Protein AF-A0A358EC96-F1 (afdb_monomer_lite)

Structure (mmCIF, N/CA/C/O backbone):
data_AF-A0A358EC96-F1
#
_entry.id   AF-A0A358EC96-F1
#
loop_
_atom_site.group_PDB
_atom_site.id
_atom_site.type_symbol
_atom_site.label_atom_id
_atom_site.label_alt_id
_atom_site.label_comp_id
_atom_site.label_asym_id
_atom_site.label_entity_id
_atom_site.label_seq_id
_atom_site.pdbx_PDB_ins_code
_atom_site.Cartn_x
_atom_site.Cartn_y
_atom_site.Cartn_z
_atom_site.occupancy
_atom_site.B_iso_or_equiv
_atom_site.auth_seq_id
_atom_site.auth_comp_id
_atom_site.auth_asym_id
_atom_site.auth_atom_id
_atom_site.pdbx_PDB_model_num
ATOM 1 N N . GLU A 1 1 ? 4.253 14.000 7.370 1.00 63.91 1 GLU A N 1
ATOM 2 C CA . GLU A 1 1 ? 4.276 14.193 5.905 1.00 63.91 1 GLU A CA 1
ATOM 3 C C . GLU A 1 1 ? 5.682 14.305 5.346 1.00 63.91 1 GLU A C 1
ATOM 5 O O . GLU A 1 1 ? 6.039 13.426 4.589 1.00 63.91 1 GLU A O 1
ATOM 10 N N . VAL A 1 2 ? 6.510 15.273 5.760 1.00 77.06 2 VAL A N 1
ATOM 11 C CA . VAL A 1 2 ? 7.828 15.527 5.126 1.00 77.06 2 VAL A CA 1
ATOM 12 C C . VAL A 1 2 ? 8.716 14.279 4.990 1.00 77.06 2 VAL A C 1
ATOM 14 O O . VAL A 1 2 ? 9.120 13.940 3.888 1.00 77.06 2 VAL A O 1
ATOM 17 N N . ILE A 1 3 ? 8.940 13.540 6.081 1.00 81.69 3 ILE A N 1
ATOM 18 C CA . ILE A 1 3 ? 9.763 12.317 6.057 1.00 81.69 3 ILE A CA 1
ATOM 19 C C . ILE A 1 3 ? 9.144 11.223 5.166 1.00 81.69 3 ILE A C 1
ATOM 21 O O . ILE A 1 3 ? 9.855 10.486 4.492 1.00 81.69 3 ILE A O 1
ATOM 25 N N . PHE A 1 4 ? 7.813 11.109 5.152 1.00 80.94 4 PHE A N 1
ATOM 26 C CA . PHE A 1 4 ? 7.117 10.118 4.329 1.00 80.94 4 PHE A CA 1
ATOM 27 C C . PHE A 1 4 ? 7.299 10.420 2.838 1.00 80.94 4 PHE A C 1
ATOM 29 O O . PHE A 1 4 ? 7.630 9.518 2.075 1.00 80.94 4 PHE A O 1
ATOM 36 N N . GLU A 1 5 ? 7.170 11.688 2.445 1.00 81.62 5 GLU A N 1
ATOM 37 C CA . GLU A 1 5 ? 7.382 12.126 1.062 1.00 81.62 5 GLU A CA 1
ATOM 38 C C . GLU A 1 5 ? 8.845 11.962 0.615 1.00 81.62 5 GLU A C 1
ATOM 40 O O . GLU A 1 5 ? 9.104 11.523 -0.507 1.00 81.62 5 GLU A O 1
ATOM 45 N N . GLU A 1 6 ? 9.816 12.223 1.498 1.00 84.06 6 GLU A N 1
ATOM 46 C CA . GLU A 1 6 ? 11.235 11.975 1.208 1.00 84.06 6 GLU A CA 1
ATOM 47 C C . GLU A 1 6 ? 11.510 10.489 0.926 1.00 84.06 6 GLU A C 1
ATOM 49 O O . GLU A 1 6 ? 12.142 10.150 -0.079 1.00 84.06 6 GLU A O 1
ATOM 54 N N . PHE A 1 7 ? 10.986 9.582 1.757 1.00 82.25 7 PHE A N 1
ATOM 55 C CA . PHE A 1 7 ? 11.176 8.142 1.555 1.00 82.25 7 PHE A CA 1
ATOM 56 C C . PHE A 1 7 ? 10.368 7.584 0.377 1.00 82.25 7 PHE A C 1
ATOM 58 O O . PHE A 1 7 ? 10.858 6.702 -0.335 1.00 82.25 7 PHE A O 1
ATOM 65 N N . LYS A 1 8 ? 9.189 8.140 0.094 1.00 82.75 8 LYS A N 1
ATOM 66 C CA . LYS A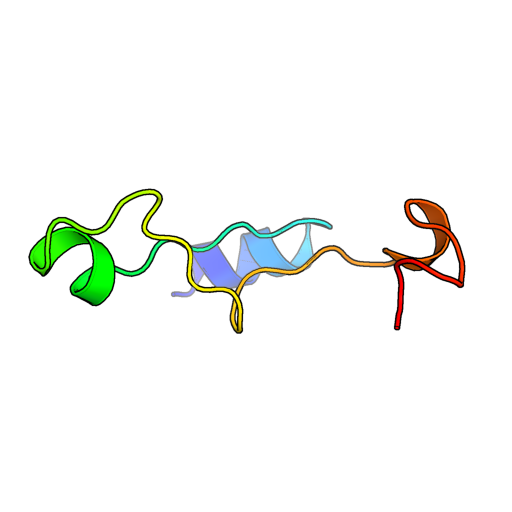 1 8 ? 8.386 7.842 -1.101 1.00 82.75 8 LYS A CA 1
ATOM 67 C C . LYS A 1 8 ? 9.133 8.139 -2.403 1.00 82.75 8 LYS A C 1
ATOM 69 O O . LYS A 1 8 ? 9.034 7.386 -3.375 1.00 82.75 8 LYS A O 1
ATOM 74 N N . GLY A 1 9 ? 9.942 9.198 -2.428 1.00 81.38 9 GLY A N 1
ATOM 75 C CA . GLY A 1 9 ? 10.821 9.491 -3.563 1.00 81.38 9 GLY A CA 1
ATOM 76 C C . GLY A 1 9 ? 11.822 8.363 -3.844 1.00 81.38 9 GLY A C 1
ATOM 77 O O . GLY A 1 9 ? 12.081 8.045 -5.006 1.00 81.38 9 GLY A O 1
ATOM 78 N N . THR A 1 10 ? 12.325 7.723 -2.784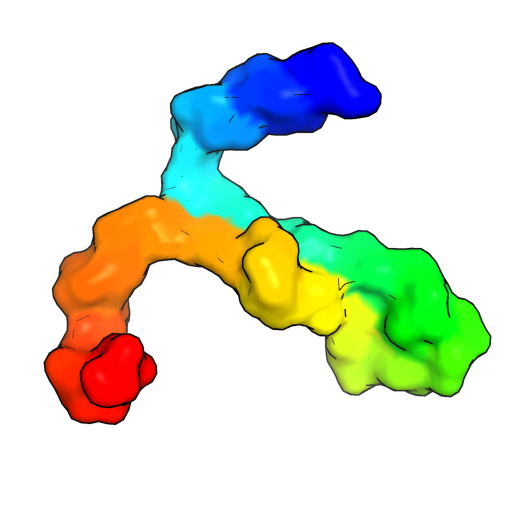 1.00 87.19 10 THR A N 1
ATOM 79 C CA . THR A 1 10 ? 13.359 6.674 -2.8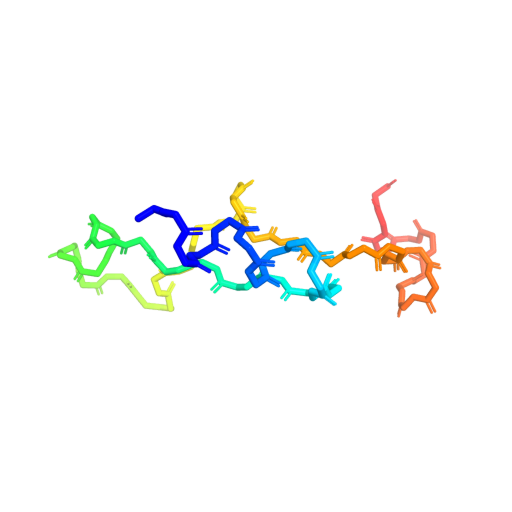52 1.00 87.19 10 THR A CA 1
ATOM 80 C C . THR A 1 10 ? 12.820 5.254 -3.049 1.00 87.19 10 THR A C 1
ATOM 82 O O . THR A 1 10 ? 13.528 4.409 -3.595 1.00 87.19 10 THR A O 1
ATOM 85 N N . GLY A 1 11 ? 11.584 4.986 -2.622 1.00 88.50 11 GLY A N 1
ATOM 86 C CA . GLY A 1 11 ? 10.937 3.680 -2.744 1.00 88.50 11 GLY A CA 1
ATOM 87 C C . GLY A 1 11 ? 10.329 3.415 -4.126 1.00 88.50 11 GLY A C 1
ATOM 88 O O . GLY A 1 11 ? 10.127 4.320 -4.938 1.00 88.50 11 GLY A O 1
ATOM 89 N N . ASN A 1 12 ? 10.018 2.144 -4.395 1.00 91.00 12 ASN A N 1
ATOM 90 C CA . ASN A 1 12 ? 9.347 1.690 -5.620 1.00 91.00 12 ASN A CA 1
ATOM 91 C C . ASN A 1 12 ? 8.013 0.962 -5.369 1.00 91.00 12 ASN A C 1
ATOM 93 O O . ASN A 1 12 ? 7.313 0.673 -6.334 1.00 91.00 12 ASN A O 1
ATOM 97 N N . MET A 1 13 ? 7.651 0.699 -4.112 1.00 92.50 13 MET A N 1
ATOM 98 C CA . MET A 1 13 ? 6.396 0.068 -3.703 1.00 92.50 13 MET A CA 1
ATOM 99 C C . MET A 1 13 ? 5.875 0.742 -2.434 1.00 92.50 13 MET A C 1
ATOM 101 O O . MET A 1 13 ? 6.632 0.961 -1.487 1.00 92.50 13 MET A O 1
ATOM 105 N N . GLU A 1 14 ? 4.579 1.033 -2.410 1.00 93.25 14 GLU A N 1
ATOM 106 C CA . GLU A 1 14 ? 3.875 1.602 -1.264 1.00 93.25 14 GLU A CA 1
ATOM 107 C C . GLU A 1 14 ? 2.626 0.771 -0.963 1.00 93.25 14 GLU A C 1
ATOM 109 O O . GLU A 1 14 ? 1.780 0.569 -1.833 1.00 93.25 14 GLU A O 1
ATOM 114 N N . LEU A 1 15 ? 2.494 0.325 0.288 1.00 94.00 15 LEU A N 1
ATOM 115 C CA . LEU A 1 15 ? 1.281 -0.296 0.812 1.00 94.00 15 LEU A CA 1
ATOM 116 C C . LEU A 1 15 ? 0.733 0.593 1.927 1.00 94.00 15 LEU A C 1
ATOM 118 O O . LEU A 1 15 ? 1.339 0.717 2.994 1.00 94.00 15 LEU A O 1
ATOM 122 N N . VAL A 1 16 ? -0.404 1.227 1.673 1.00 95.06 16 VAL A N 1
ATOM 123 C CA . VAL A 1 16 ? -1.020 2.187 2.588 1.00 95.06 16 VAL A CA 1
ATOM 124 C C . VAL A 1 16 ? -2.150 1.510 3.347 1.00 95.06 16 VAL A C 1
ATOM 126 O O . VAL A 1 16 ? -3.012 0.866 2.755 1.00 95.06 16 VAL A O 1
ATOM 129 N N . LEU A 1 17 ? -2.155 1.670 4.671 1.00 96.69 17 LEU A N 1
ATOM 130 C CA . LEU A 1 17 ? -3.234 1.193 5.530 1.00 96.69 17 LEU A CA 1
ATOM 131 C C . LEU A 1 17 ? -4.130 2.361 5.952 1.00 96.69 17 LEU A C 1
ATOM 133 O O . LEU A 1 17 ? -3.633 3.393 6.409 1.00 96.69 17 LEU A O 1
ATOM 137 N N . ALA A 1 18 ? -5.443 2.188 5.816 1.00 96.62 18 ALA A N 1
ATOM 138 C CA . ALA A 1 18 ? -6.449 3.196 6.130 1.00 96.62 18 ALA A CA 1
ATOM 139 C C . ALA A 1 18 ? -7.000 2.993 7.548 1.00 96.62 18 ALA A C 1
ATOM 141 O O . ALA A 1 18 ? -7.459 1.906 7.916 1.00 96.62 18 ALA A O 1
ATOM 142 N N . ARG A 1 19 ? -6.976 4.058 8.354 1.00 96.00 19 ARG A N 1
ATOM 143 C CA . ARG A 1 19 ? -7.439 4.013 9.749 1.00 96.00 19 ARG A CA 1
ATOM 144 C C . ARG A 1 19 ? -8.947 3.795 9.815 1.00 96.00 19 ARG A C 1
ATOM 146 O O . ARG A 1 19 ? -9.407 3.000 10.622 1.00 96.00 19 ARG A O 1
ATOM 153 N N . GLU A 1 20 ? -9.686 4.444 8.929 1.00 96.75 20 GLU A N 1
ATOM 154 C CA . GLU A 1 20 ? -11.136 4.360 8.803 1.00 96.75 20 GLU A CA 1
ATOM 155 C C . GLU A 1 20 ? -11.624 2.929 8.515 1.00 96.75 20 GLU A C 1
ATOM 157 O O . GLU A 1 20 ? -12.626 2.493 9.079 1.00 96.75 20 GLU A O 1
ATOM 162 N N . ILE A 1 21 ? -10.881 2.155 7.712 1.00 95.81 21 ILE A N 1
ATOM 163 C CA . ILE A 1 21 ? -11.197 0.747 7.420 1.00 95.81 21 ILE A CA 1
ATOM 164 C C . ILE A 1 21 ? -10.924 -0.120 8.66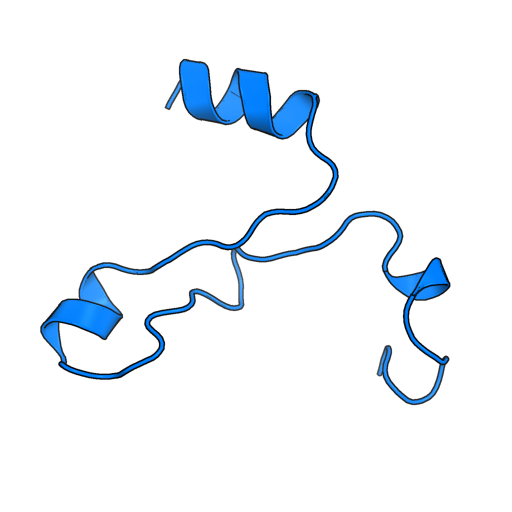0 1.00 95.81 21 ILE A C 1
ATOM 166 O O . ILE A 1 21 ? -11.733 -0.979 9.025 1.00 95.81 21 ILE A O 1
ATOM 170 N N . ALA A 1 22 ? -9.815 0.144 9.357 1.00 97.56 22 ALA A N 1
ATOM 171 C CA . ALA A 1 22 ? -9.469 -0.557 10.591 1.00 97.56 22 ALA A CA 1
ATOM 172 C C . ALA A 1 22 ? -10.466 -0.270 11.733 1.00 97.56 22 ALA A C 1
ATOM 174 O O . ALA A 1 22 ? -10.814 -1.181 12.486 1.00 97.56 22 ALA A O 1
ATOM 175 N N . GLU A 1 23 ? -10.970 0.963 11.848 1.00 97.94 23 GLU A N 1
ATOM 176 C CA . GLU A 1 23 ? -12.000 1.359 12.823 1.00 97.94 23 GLU A CA 1
ATOM 177 C C . GLU A 1 23 ? -13.323 0.610 12.601 1.00 97.94 23 GLU A C 1
ATOM 179 O O . GLU A 1 23 ? -13.999 0.241 13.564 1.00 97.94 23 GLU A O 1
ATOM 184 N N . GLN A 1 24 ? -13.646 0.287 11.345 1.00 97.44 24 GLN A N 1
ATOM 185 C CA . GLN A 1 24 ? -14.783 -0.565 10.974 1.00 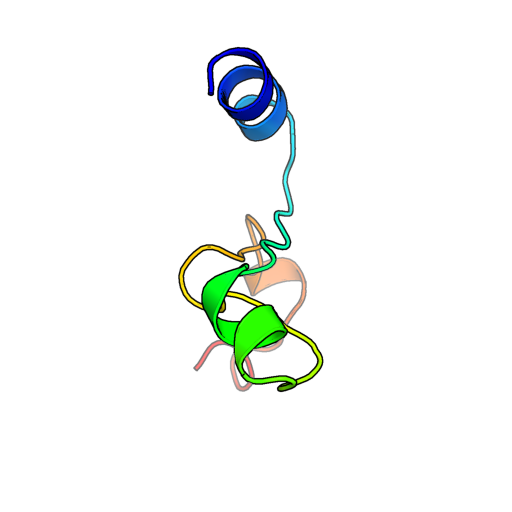97.44 24 GLN A CA 1
ATOM 186 C C . GLN A 1 24 ? -14.528 -2.066 11.192 1.00 97.44 24 GLN A C 1
ATOM 188 O O . GLN A 1 24 ? -15.409 -2.884 10.929 1.00 97.44 24 GLN A O 1
ATOM 193 N N . ARG A 1 25 ? -13.349 -2.443 11.707 1.00 96.62 25 ARG A N 1
ATOM 194 C CA . ARG A 1 25 ? -12.906 -3.833 11.919 1.00 96.62 25 ARG A CA 1
ATOM 195 C C . ARG A 1 25 ? -12.852 -4.667 10.636 1.00 96.62 25 ARG A C 1
ATOM 197 O O . ARG A 1 25 ? -13.002 -5.888 10.688 1.00 96.62 25 ARG A O 1
ATOM 204 N N . ILE A 1 26 ? -12.627 -4.020 9.497 1.00 95.75 26 ILE A N 1
ATOM 205 C CA . ILE A 1 26 ? -12.435 -4.687 8.211 1.00 95.75 26 ILE A CA 1
ATOM 206 C C . ILE A 1 26 ? -10.935 -4.910 8.014 1.00 95.75 26 ILE A C 1
ATOM 208 O O . ILE A 1 26 ? -10.138 -3.979 8.134 1.00 95.75 26 ILE A O 1
ATOM 212 N N . PHE A 1 27 ? -10.546 -6.154 7.721 1.00 96.19 27 PHE A N 1
ATOM 213 C CA . PHE A 1 27 ? -9.145 -6.531 7.550 1.00 96.19 27 PHE A CA 1
ATOM 214 C C . PHE A 1 27 ? -8.941 -7.403 6.305 1.00 96.19 27 PHE A C 1
ATOM 216 O O . PHE A 1 27 ? -9.759 -8.293 6.059 1.00 96.19 27 PHE A O 1
ATOM 223 N N . PRO A 1 28 ? -7.840 -7.193 5.555 1.00 96.38 28 PRO A N 1
ATOM 224 C CA . PRO A 1 28 ? -6.773 -6.211 5.797 1.00 96.38 28 PRO A CA 1
ATOM 225 C 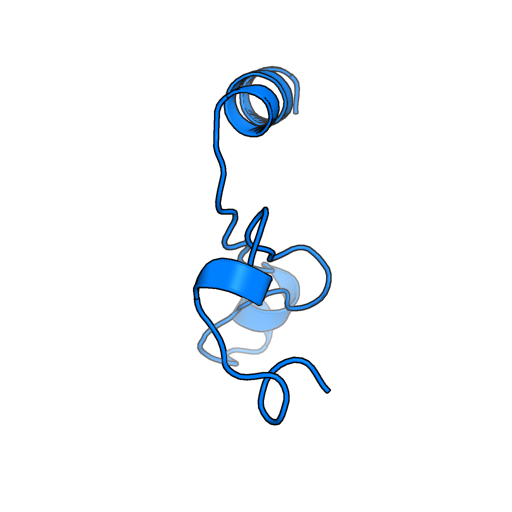C . PRO A 1 28 ? -7.205 -4.767 5.467 1.00 96.38 28 PRO A C 1
ATOM 227 O O . PRO A 1 28 ? -7.903 -4.529 4.487 1.00 96.38 28 PRO A O 1
ATOM 230 N N . ALA A 1 29 ? -6.786 -3.796 6.286 1.00 97.50 29 ALA A N 1
ATOM 231 C CA . ALA A 1 29 ? -7.217 -2.397 6.185 1.00 97.50 29 ALA A CA 1
ATOM 232 C C . ALA A 1 29 ? -6.433 -1.609 5.117 1.00 97.50 29 ALA A C 1
ATOM 234 O O . ALA A 1 29 ? -5.848 -0.573 5.419 1.00 97.50 29 ALA A O 1
ATOM 235 N N . ILE A 1 30 ? -6.350 -2.138 3.896 1.00 97.06 30 ILE A N 1
ATOM 236 C CA . ILE A 1 30 ? -5.530 -1.590 2.806 1.00 97.06 30 ILE A CA 1
ATOM 237 C C . ILE A 1 30 ? -6.308 -0.509 2.049 1.00 97.06 30 ILE A C 1
ATOM 239 O O . ILE A 1 30 ? -7.442 -0.728 1.628 1.00 97.06 30 ILE A O 1
ATOM 243 N N . ASP A 1 31 ? -5.673 0.642 1.831 1.00 95.62 31 ASP A N 1
ATOM 244 C CA . ASP A 1 31 ? -6.145 1.675 0.911 1.00 95.62 31 ASP A CA 1
ATOM 245 C C . ASP A 1 31 ? -5.638 1.356 -0.503 1.00 95.62 31 ASP A C 1
ATOM 247 O O . ASP A 1 31 ? -4.476 1.606 -0.837 1.00 95.62 31 ASP A O 1
ATOM 251 N N . LEU A 1 32 ? -6.512 0.778 -1.330 1.00 92.50 32 LEU A N 1
ATOM 252 C CA . LEU A 1 32 ? -6.185 0.363 -2.698 1.00 92.50 32 LEU A CA 1
ATOM 253 C C . LEU A 1 32 ? -5.848 1.541 -3.620 1.00 92.50 32 LEU A C 1
ATOM 255 O O . LEU A 1 32 ? -5.052 1.378 -4.533 1.00 92.50 32 LEU A O 1
ATOM 259 N N . ASN A 1 33 ? -6.414 2.726 -3.380 1.00 93.00 33 ASN A N 1
ATOM 260 C CA . ASN A 1 33 ? -6.190 3.883 -4.251 1.00 93.00 33 ASN A CA 1
ATOM 261 C C . ASN A 1 33 ? -4.842 4.553 -3.976 1.00 93.00 33 ASN A C 1
ATOM 263 O O . ASN A 1 33 ? -4.269 5.188 -4.859 1.00 93.00 33 ASN A O 1
ATOM 267 N N . LYS A 1 34 ? -4.353 4.455 -2.734 1.00 92.38 34 LYS A N 1
ATOM 268 C CA . LYS A 1 34 ? -3.055 5.017 -2.338 1.00 92.38 34 LYS A CA 1
ATOM 269 C C . LYS A 1 34 ? -1.904 4.013 -2.413 1.00 92.38 34 LYS A C 1
ATOM 271 O O . LYS A 1 34 ? -0.752 4.438 -2.403 1.00 92.38 34 LYS A O 1
ATOM 276 N N . SER A 1 35 ? -2.194 2.714 -2.468 1.00 93.75 35 SER A N 1
ATOM 277 C CA . SER A 1 35 ? -1.179 1.662 -2.596 1.00 93.75 35 SER A CA 1
ATOM 278 C C . SER A 1 35 ? -0.838 1.423 -4.063 1.00 93.75 35 SER A C 1
ATOM 280 O O . SER A 1 35 ? -1.734 1.302 -4.889 1.00 93.75 35 SER A O 1
ATOM 282 N N . SER A 1 36 ? 0.447 1.349 -4.404 1.00 93.12 36 SER A N 1
ATOM 283 C CA . SER A 1 36 ? 0.884 1.087 -5.783 1.00 93.12 36 SER A CA 1
ATOM 284 C C . SER A 1 36 ? 2.329 0.599 -5.839 1.00 93.12 36 SER A C 1
ATOM 286 O O . SER A 1 36 ? 3.113 0.802 -4.906 1.00 93.12 36 SER A O 1
ATOM 288 N N . THR A 1 37 ? 2.690 -0.028 -6.958 1.00 94.94 37 THR A N 1
ATOM 289 C CA . THR A 1 37 ? 4.071 -0.407 -7.272 1.00 94.94 37 THR A CA 1
ATOM 290 C C . THR A 1 37 ? 4.486 0.251 -8.581 1.00 94.94 37 THR A C 1
ATOM 292 O O . THR A 1 37 ? 3.781 0.170 -9.581 1.00 94.94 37 THR A O 1
ATOM 295 N N . ARG A 1 38 ? 5.642 0.919 -8.601 1.00 92.88 38 ARG A N 1
ATOM 296 C CA . ARG A 1 38 ? 6.196 1.482 -9.838 1.00 92.88 38 ARG A CA 1
ATOM 297 C C . ARG A 1 38 ? 6.671 0.347 -10.740 1.00 92.88 38 ARG A C 1
ATOM 299 O O . ARG A 1 38 ? 7.377 -0.545 -10.273 1.00 92.88 38 ARG A O 1
ATOM 306 N N . LYS A 1 39 ? 6.393 0.466 -12.037 1.00 92.25 39 LYS A N 1
ATOM 307 C CA . LYS A 1 39 ? 6.725 -0.539 -13.055 1.00 92.25 39 LYS A CA 1
ATOM 308 C C . LYS A 1 39 ? 6.066 -1.903 -12.812 1.00 92.25 39 LYS A C 1
ATOM 310 O O . LYS A 1 39 ? 6.717 -2.942 -12.942 1.00 92.25 39 LYS A O 1
ATOM 315 N N . GLU A 1 40 ? 4.801 -1.906 -12.398 1.00 93.62 40 GLU A N 1
ATOM 316 C CA . GLU A 1 40 ? 4.055 -3.146 -12.152 1.00 93.62 40 GLU A CA 1
ATOM 317 C C . GLU A 1 40 ? 3.864 -4.000 -13.417 1.00 93.62 40 GLU A C 1
ATOM 319 O O . GLU A 1 40 ? 3.742 -5.218 -13.307 1.00 93.62 40 GLU A O 1
ATOM 324 N N . GLU A 1 41 ? 3.989 -3.410 -14.611 1.00 92.38 41 GLU A N 1
ATOM 325 C CA . GLU A 1 41 ? 4.011 -4.117 -15.900 1.00 92.38 41 GLU A CA 1
ATOM 326 C C . GLU A 1 41 ? 5.178 -5.105 -16.054 1.00 92.38 41 GLU A C 1
ATOM 328 O O . GLU A 1 41 ? 5.153 -5.977 -16.916 1.00 92.38 41 GLU A O 1
ATOM 333 N N . LEU A 1 42 ? 6.225 -4.985 -15.229 1.00 93.44 42 LEU A N 1
ATOM 334 C CA . LEU A 1 42 ? 7.326 -5.954 -15.194 1.00 93.44 42 LEU A CA 1
ATOM 335 C C . LEU A 1 42 ? 7.042 -7.144 -14.268 1.00 93.44 42 LEU A C 1
ATOM 337 O O . LEU A 1 42 ? 7.809 -8.108 -14.266 1.00 93.44 42 LEU A O 1
ATOM 341 N N . LEU A 1 43 ? 6.004 -7.049 -13.433 1.00 92.81 43 LEU A N 1
ATOM 342 C CA . LEU A 1 43 ? 5.686 -8.014 -12.378 1.00 92.81 43 LEU A CA 1
ATOM 343 C C . LEU A 1 43 ? 4.444 -8.845 -12.697 1.00 92.81 43 LEU A C 1
ATOM 345 O O . LEU A 1 43 ? 4.345 -9.981 -12.238 1.00 92.81 43 LEU A O 1
ATOM 349 N N . LEU A 1 44 ? 3.512 -8.272 -13.449 1.00 94.19 44 LEU A N 1
ATOM 350 C CA . LEU A 1 44 ? 2.213 -8.852 -13.758 1.00 94.19 44 LEU A CA 1
ATOM 351 C C . LEU A 1 44 ? 2.087 -9.074 -15.265 1.00 94.19 44 LEU A C 1
ATOM 353 O O . LEU A 1 44 ? 2.700 -8.368 -16.065 1.00 94.19 44 LEU A O 1
ATOM 357 N N . SER A 1 45 ? 1.299 -10.071 -15.657 1.00 93.38 45 SER A N 1
ATOM 358 C CA . SER A 1 45 ? 0.975 -10.291 -17.068 1.00 93.38 45 SER A CA 1
ATOM 359 C C . SER A 1 45 ? -0.017 -9.245 -17.590 1.00 93.38 45 SER A C 1
ATOM 361 O O . SER A 1 45 ? -0.761 -8.648 -16.815 1.00 93.38 45 SER A O 1
ATOM 363 N N . ASP A 1 46 ? -0.101 -9.077 -18.914 1.00 90.12 46 ASP A N 1
ATOM 364 C CA . ASP A 1 46 ? -1.053 -8.145 -19.546 1.00 90.12 46 ASP A CA 1
ATOM 365 C C . ASP A 1 46 ? -2.513 -8.415 -19.138 1.00 90.12 46 ASP A C 1
ATOM 367 O O . ASP A 1 46 ? -3.318 -7.497 -19.058 1.00 90.12 46 ASP A O 1
ATOM 371 N N . ILE A 1 47 ? -2.856 -9.677 -18.848 1.00 92.25 47 ILE A N 1
ATOM 372 C CA . ILE A 1 47 ? -4.201 -10.077 -18.402 1.00 92.25 47 ILE A CA 1
ATOM 373 C C . ILE A 1 47 ? -4.486 -9.571 -16.979 1.00 92.25 47 ILE A C 1
ATOM 375 O O . ILE A 1 47 ? -5.630 -9.282 -16.638 1.00 92.25 47 ILE A O 1
ATOM 379 N N . GLU A 1 48 ? -3.458 -9.493 -16.137 1.00 88.06 48 GLU A N 1
ATOM 380 C CA . GLU A 1 48 ? -3.567 -9.063 -14.740 1.00 88.06 48 GLU A CA 1
ATOM 381 C C . GLU A 1 48 ? -3.477 -7.538 -14.591 1.00 88.06 48 GLU A C 1
ATOM 383 O O . GLU A 1 48 ? -3.986 -7.002 -13.609 1.00 88.06 48 GLU A O 1
ATOM 388 N N . LEU A 1 49 ? -2.871 -6.835 -15.558 1.00 81.25 49 LEU A N 1
ATOM 389 C CA . LEU A 1 49 ? -2.741 -5.370 -15.559 1.00 81.25 49 LEU A CA 1
ATOM 390 C C . LEU A 1 49 ? -4.055 -4.615 -15.859 1.00 81.25 49 LEU A C 1
ATOM 392 O O . LEU A 1 49 ? -4.116 -3.406 -15.620 1.00 81.25 49 LEU A O 1
ATOM 396 N N . ASN A 1 50 ? -5.101 -5.348 -16.267 1.00 61.41 50 ASN A N 1
ATOM 397 C CA . ASN A 1 50 ? -6.403 -4.920 -16.816 1.00 61.41 50 ASN A CA 1
ATOM 398 C C . ASN A 1 50 ? -6.435 -4.673 -18.328 1.00 61.41 50 ASN A C 1
ATOM 400 O O . ASN A 1 50 ? -5.686 -3.803 -18.823 1.00 61.41 50 ASN A O 1
#

Foldseek 3Di:
DVVVVVVVVVDFWDWDFDPVCVVVVHPPRTDPVPTDGHPCVVVDPPVVVD

Sequence (50 aa):
EVIFEEFKGTGNMELVLAREIAEQRIFPAIDLNKSSTRKEELLLSDIELN

Radius of gyration: 13.56 Å; chains: 1; bounding box: 28×26×32 Å

pLDDT: mean 90.5, std 7.84, range [61.41, 97.94]

Secondary structure (DSSP, 8-state):
-HHHHHHHHH-SEE-PBPHHHHHTT-SS-B-TTT-EETTGGGTS-TTT--